Protein AF-A0A959CW16-F1 (afdb_monomer_lite)

Secondary structure (DSSP, 8-state):
-----EEEEEEEE--TTS--EEEEEEEE-SGGGGGGGEEEEE---GGG-EEEEEEEEEEE-TTS-EEEPPGGG-EEEESSSS-EEEEEE-TT--TT-EEEEEEEEEEHHHHHTTS--

Radius of gyration: 16.31 Å; chains: 1; bounding box: 36×32×53 Å

Sequence (117 aa):
MYGREYFFFDLYNDEPGHIPEHYRRIKIFKKAGFEWADVSIPYCTYENTEEVDGLRARITLPNGLHYELDKENFLRARVDERWPAAEFAFPKVEEGAVLEYSYRLVSDYMIELNLWY

Structure (mmCIF, N/CA/C/O backbone):
data_AF-A0A959CW16-F1
#
_entry.id   AF-A0A959CW16-F1
#
loop_
_atom_site.group_PDB
_atom_site.id
_atom_site.type_symbol
_atom_site.label_atom_id
_atom_site.label_alt_id
_atom_site.label_comp_id
_atom_site.label_asym_id
_atom_site.label_entity_id
_atom_site.label_seq_id
_atom_site.pdbx_PDB_ins_code
_atom_site.Cartn_x
_atom_site.Cartn_y
_atom_site.Cartn_z
_atom_site.occupancy
_atom_site.B_iso_or_equiv
_atom_site.auth_seq_id
_atom_site.auth_comp_id
_atom_site.auth_asym_id
_atom_site.auth_atom_id
_atom_site.pdbx_PDB_model_num
ATOM 1 N N . 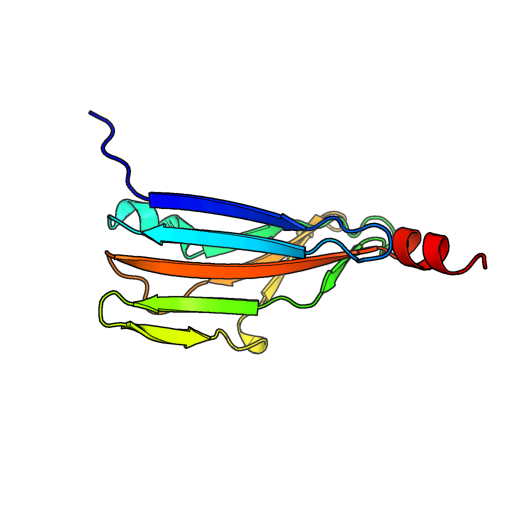MET A 1 1 ? 5.262 0.233 28.790 1.00 37.22 1 MET A N 1
ATOM 2 C CA . MET A 1 1 ? 4.682 -0.982 28.174 1.00 37.22 1 MET A CA 1
ATOM 3 C C . MET A 1 1 ? 4.295 -0.637 26.741 1.00 37.22 1 MET A C 1
ATOM 5 O O . MET A 1 1 ? 3.281 0.018 26.552 1.00 37.22 1 MET A O 1
ATOM 9 N N . TYR A 1 2 ? 5.117 -0.992 25.749 1.00 43.47 2 TYR A N 1
ATOM 10 C CA . TYR A 1 2 ? 4.806 -0.777 24.328 1.00 43.47 2 TYR A CA 1
ATOM 11 C C . TYR A 1 2 ? 3.818 -1.859 23.871 1.00 43.47 2 TYR A C 1
ATOM 13 O O . TYR A 1 2 ? 4.205 -2.976 23.536 1.00 43.47 2 TYR A O 1
ATOM 21 N N . GLY A 1 3 ? 2.520 -1.578 23.982 1.00 50.81 3 GLY A N 1
ATOM 22 C CA . GLY A 1 3 ? 1.480 -2.495 23.519 1.00 50.81 3 GLY A CA 1
ATOM 23 C C . GLY A 1 3 ? 1.380 -2.437 22.000 1.00 50.81 3 GLY A C 1
ATOM 24 O O . GLY A 1 3 ? 1.020 -1.382 21.499 1.00 50.81 3 GLY A O 1
ATOM 25 N N . ARG A 1 4 ? 1.664 -3.552 21.312 1.00 62.09 4 ARG A N 1
ATOM 26 C CA . ARG A 1 4 ? 1.690 -3.680 19.841 1.00 62.09 4 ARG A CA 1
ATOM 27 C C . ARG A 1 4 ? 0.482 -3.000 19.179 1.00 62.09 4 ARG A C 1
ATOM 29 O O . ARG A 1 4 ? -0.660 -3.275 19.544 1.00 62.09 4 ARG A O 1
ATOM 36 N N . GLU A 1 5 ? 0.755 -2.108 18.234 1.00 74.19 5 GLU A N 1
ATOM 37 C CA . GLU A 1 5 ? -0.238 -1.239 17.579 1.00 74.19 5 GLU A CA 1
ATOM 38 C C . GLU A 1 5 ? -0.709 -1.809 16.233 1.00 74.19 5 GLU A C 1
ATOM 40 O O . GLU A 1 5 ? -1.841 -1.565 15.811 1.00 74.19 5 GLU A O 1
ATOM 45 N N . TYR A 1 6 ? 0.133 -2.634 15.606 1.00 67.56 6 TYR A N 1
ATOM 46 C CA . TYR A 1 6 ? -0.094 -3.305 14.328 1.00 67.56 6 TYR A CA 1
ATOM 47 C C . TYR A 1 6 ? 0.756 -4.592 14.234 1.00 67.56 6 TYR A C 1
ATOM 49 O O . TYR A 1 6 ? 1.618 -4.846 15.082 1.00 67.56 6 TYR A O 1
ATOM 57 N N . PHE A 1 7 ? 0.500 -5.431 13.228 1.00 76.25 7 PHE A N 1
ATOM 58 C CA . PHE A 1 7 ? 1.300 -6.624 12.909 1.00 76.25 7 PHE A CA 1
ATOM 59 C C . PHE A 1 7 ? 1.495 -6.745 11.399 1.00 76.25 7 PHE A C 1
ATOM 61 O O . PHE A 1 7 ? 0.520 -6.603 10.660 1.00 76.25 7 PHE A O 1
ATOM 68 N N . PHE A 1 8 ? 2.724 -7.051 10.978 1.00 74.44 8 PHE A N 1
ATOM 69 C CA . PHE A 1 8 ? 3.109 -7.251 9.583 1.00 74.44 8 PHE A CA 1
ATOM 70 C C . PHE A 1 8 ? 3.316 -8.715 9.248 1.00 74.44 8 PHE A C 1
ATOM 72 O O . PHE A 1 8 ? 3.853 -9.485 10.046 1.00 74.44 8 PHE A O 1
ATOM 79 N N . PHE A 1 9 ? 2.950 -9.060 8.025 1.00 71.44 9 PHE A N 1
ATOM 80 C CA . PHE A 1 9 ? 3.343 -10.294 7.384 1.00 71.44 9 PHE A CA 1
ATOM 81 C C . PHE A 1 9 ? 3.736 -9.990 5.942 1.00 71.44 9 PHE A C 1
ATOM 83 O O . PHE A 1 9 ? 2.900 -9.535 5.159 1.00 71.44 9 PHE A O 1
ATOM 90 N N . ASP A 1 10 ? 5.003 -10.225 5.623 1.00 74.69 10 ASP A N 1
ATOM 91 C CA . ASP A 1 10 ? 5.560 -10.069 4.286 1.00 74.69 10 ASP A CA 1
ATOM 92 C C . ASP A 1 10 ? 5.822 -11.462 3.703 1.00 74.69 10 ASP A C 1
ATOM 94 O O . ASP A 1 10 ? 6.468 -12.302 4.334 1.00 74.69 10 ASP A O 1
ATOM 98 N N . LEU A 1 11 ? 5.303 -11.708 2.502 1.00 71.44 11 LEU A N 1
ATOM 99 C CA . LEU A 1 11 ? 5.645 -12.869 1.690 1.00 71.44 11 LEU A CA 1
ATOM 100 C C . LEU A 1 11 ? 6.438 -12.394 0.477 1.00 71.44 11 LEU A C 1
ATOM 102 O O . LEU A 1 11 ? 6.043 -11.449 -0.208 1.00 71.44 11 LEU A O 1
ATOM 106 N N . TYR A 1 12 ? 7.546 -13.082 0.230 1.00 67.75 12 TYR A N 1
ATOM 107 C CA . TYR A 1 12 ? 8.385 -12.915 -0.946 1.00 67.75 12 TYR A CA 1
ATOM 108 C C . TYR A 1 12 ? 8.397 -14.246 -1.689 1.00 67.75 12 TYR A C 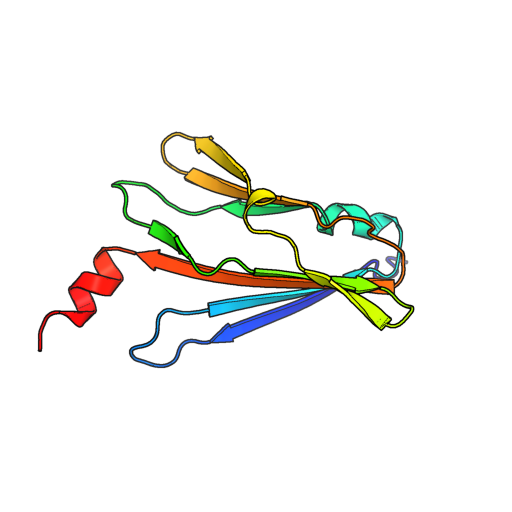1
ATOM 110 O O . TYR A 1 12 ? 8.768 -15.266 -1.104 1.00 67.75 12 TYR A O 1
ATOM 118 N N . ASN A 1 13 ? 7.929 -14.242 -2.937 1.00 64.69 13 ASN A N 1
ATOM 119 C CA . ASN A 1 13 ? 7.948 -15.428 -3.784 1.00 64.69 13 ASN A CA 1
ATOM 120 C C . ASN A 1 13 ? 9.010 -15.266 -4.877 1.00 64.69 13 ASN A C 1
ATOM 122 O O . ASN A 1 13 ? 8.901 -14.348 -5.683 1.00 64.69 13 ASN A O 1
ATOM 126 N N . ASP A 1 14 ? 10.007 -16.150 -4.883 1.00 67.19 14 ASP A N 1
ATOM 127 C CA . ASP A 1 14 ? 11.202 -16.105 -5.739 1.00 67.19 14 ASP A CA 1
ATOM 128 C C . ASP A 1 14 ? 11.391 -17.463 -6.421 1.00 67.19 14 ASP A C 1
ATOM 130 O O . ASP A 1 14 ? 12.335 -18.210 -6.161 1.00 67.19 14 ASP A O 1
ATOM 134 N N . GLU A 1 15 ? 10.408 -17.854 -7.230 1.00 67.94 15 GLU A N 1
ATOM 135 C CA . GLU A 1 15 ? 10.537 -19.063 -8.037 1.00 67.94 15 GLU A CA 1
ATOM 136 C C . GLU A 1 15 ? 11.474 -18.791 -9.229 1.00 67.94 15 GLU A C 1
ATOM 138 O O . GLU A 1 15 ? 11.297 -17.787 -9.927 1.00 67.94 15 GLU A O 1
ATOM 143 N N . PRO A 1 16 ? 12.463 -19.667 -9.504 1.00 61.75 16 PRO A N 1
ATOM 144 C CA . PRO A 1 16 ? 13.381 -19.479 -10.624 1.00 61.75 16 PRO A CA 1
ATOM 145 C C . PRO A 1 16 ? 12.610 -19.332 -11.945 1.00 61.75 16 PRO A C 1
ATOM 147 O O . PRO A 1 16 ? 11.848 -20.221 -12.320 1.00 61.75 16 PRO A O 1
ATOM 150 N N . GLY A 1 17 ? 12.817 -18.217 -12.654 1.00 65.50 17 GLY A N 1
ATOM 151 C CA . GLY A 1 17 ? 12.119 -17.900 -13.910 1.00 65.50 17 GLY A CA 1
ATOM 152 C C . GLY A 1 17 ? 10.820 -17.095 -13.754 1.00 65.50 17 GLY A C 1
ATOM 153 O O . GLY A 1 17 ? 10.182 -16.789 -14.759 1.00 65.50 17 GLY A O 1
ATOM 154 N N . HIS A 1 18 ? 10.432 -16.718 -12.531 1.00 67.12 18 HIS A N 1
ATOM 155 C CA . HIS A 1 18 ? 9.304 -15.824 -12.264 1.00 67.12 18 HIS A CA 1
ATOM 156 C C . HIS A 1 18 ? 9.774 -14.458 -11.751 1.00 67.12 18 HIS A C 1
ATOM 158 O O . HIS A 1 18 ? 10.766 -14.348 -11.037 1.00 67.12 18 HIS A O 1
ATOM 164 N N . ILE A 1 19 ? 9.036 -13.403 -12.111 1.00 71.00 19 ILE A N 1
ATOM 165 C CA . ILE A 1 19 ? 9.245 -12.066 -11.543 1.00 71.00 19 ILE A CA 1
ATOM 166 C C . ILE A 1 19 ? 8.780 -12.111 -10.082 1.00 71.00 19 ILE A C 1
ATOM 168 O O . ILE A 1 19 ? 7.625 -12.495 -9.851 1.00 71.00 19 ILE A O 1
ATOM 172 N N . PRO A 1 20 ? 9.624 -11.718 -9.112 1.00 76.44 20 PRO A N 1
ATOM 173 C CA . PRO A 1 20 ? 9.272 -11.818 -7.710 1.00 76.44 20 PRO A CA 1
ATOM 174 C C . PRO A 1 20 ? 8.064 -10.945 -7.369 1.00 76.44 20 PRO A C 1
ATOM 176 O O . PRO A 1 20 ? 7.950 -9.790 -7.790 1.00 76.44 20 PRO A O 1
ATOM 179 N N . GLU A 1 21 ? 7.145 -11.517 -6.594 1.00 82.81 21 GLU A N 1
ATOM 180 C CA . GLU A 1 21 ? 5.951 -10.826 -6.114 1.00 82.81 21 GLU A CA 1
ATOM 181 C C . GLU A 1 21 ? 6.104 -10.510 -4.628 1.00 82.81 21 GLU A C 1
ATOM 183 O O . GLU A 1 21 ? 6.320 -11.396 -3.795 1.00 82.81 21 GLU A O 1
ATOM 188 N N . HIS A 1 22 ? 5.982 -9.226 -4.302 1.00 86.25 22 HIS A N 1
ATOM 189 C CA . HIS A 1 22 ? 5.942 -8.737 -2.936 1.00 86.25 22 HIS A CA 1
ATOM 190 C C . HIS A 1 22 ? 4.492 -8.715 -2.479 1.00 86.25 22 HIS A C 1
ATOM 192 O O . HIS A 1 22 ? 3.672 -8.034 -3.090 1.00 86.25 22 HIS A O 1
ATOM 198 N N . TYR A 1 23 ? 4.179 -9.416 -1.393 1.00 88.88 23 TYR A N 1
ATOM 199 C CA . TYR A 1 23 ? 2.868 -9.369 -0.752 1.00 88.88 23 TYR A CA 1
ATOM 200 C C . TYR A 1 23 ? 3.017 -8.913 0.694 1.00 88.88 23 TYR A C 1
ATOM 202 O O . TYR A 1 23 ? 3.740 -9.537 1.472 1.00 88.88 23 TYR A O 1
ATOM 210 N N . ARG A 1 24 ? 2.296 -7.857 1.076 1.00 90.44 24 ARG A N 1
ATOM 211 C CA . ARG A 1 24 ? 2.258 -7.354 2.449 1.00 90.44 24 ARG A CA 1
ATOM 212 C C . ARG A 1 24 ? 0.846 -7.401 3.006 1.00 90.44 24 ARG A C 1
ATOM 214 O O . ARG A 1 24 ? -0.113 -6.973 2.367 1.00 90.44 24 ARG A O 1
ATOM 221 N N . ARG A 1 25 ? 0.744 -7.854 4.255 1.00 92.44 25 ARG A N 1
ATOM 222 C CA . ARG A 1 25 ? -0.478 -7.832 5.058 1.00 92.44 25 ARG A CA 1
ATOM 223 C C . ARG A 1 25 ? -0.235 -7.163 6.404 1.00 92.44 25 ARG A C 1
ATOM 225 O O . ARG A 1 25 ? 0.679 -7.542 7.132 1.00 92.44 25 ARG A O 1
ATOM 232 N N . ILE A 1 26 ? -1.093 -6.211 6.755 1.00 91.88 26 ILE A N 1
ATOM 233 C CA . ILE A 1 26 ? -0.997 -5.393 7.965 1.00 91.88 26 ILE A CA 1
ATOM 234 C C . ILE A 1 26 ? -2.313 -5.482 8.729 1.00 91.88 26 ILE A C 1
ATOM 236 O O . ILE A 1 26 ? -3.366 -5.143 8.196 1.00 91.88 26 ILE A O 1
ATOM 240 N N . LYS A 1 27 ? -2.285 -5.919 9.989 1.00 92.25 27 LYS A N 1
ATOM 241 C CA . LYS A 1 27 ? -3.452 -5.822 10.880 1.00 92.25 27 LYS A CA 1
ATOM 242 C C . LYS A 1 27 ? -3.319 -4.577 11.744 1.00 92.25 27 LYS A C 1
ATOM 244 O O . LYS A 1 27 ? -2.350 -4.470 12.489 1.00 92.25 27 LYS A O 1
ATOM 249 N N . ILE A 1 28 ? -4.306 -3.689 11.692 1.00 91.94 28 ILE A N 1
ATOM 250 C CA . ILE A 1 28 ? -4.378 -2.505 12.551 1.00 91.94 28 ILE A CA 1
ATOM 251 C C . ILE A 1 28 ? -5.088 -2.882 13.850 1.00 91.94 28 ILE A C 1
ATOM 253 O O . ILE A 1 28 ? -6.223 -3.352 13.811 1.00 91.94 28 ILE A O 1
ATOM 257 N N . PHE A 1 29 ? -4.452 -2.685 15.007 1.00 89.50 29 PHE A N 1
ATOM 258 C CA . PHE A 1 29 ? -5.080 -2.959 16.311 1.00 89.50 29 PHE A CA 1
ATOM 259 C C . PHE A 1 29 ? -5.522 -1.697 17.040 1.00 89.50 29 PHE A C 1
ATOM 261 O O . PHE A 1 29 ? -6.423 -1.770 17.871 1.00 89.50 29 PHE A O 1
ATOM 268 N N . LYS A 1 30 ? -4.871 -0.565 16.762 1.00 91.56 30 LYS A N 1
ATOM 269 C CA . LYS A 1 30 ? -5.121 0.716 17.424 1.00 91.56 30 LYS A CA 1
ATOM 270 C C . LYS A 1 30 ? -5.042 1.865 16.432 1.00 91.56 30 LYS A C 1
ATOM 272 O O . LYS A 1 30 ? -4.334 1.758 15.433 1.00 91.56 30 LYS A O 1
ATOM 277 N N . LYS A 1 31 ? -5.665 2.996 16.773 1.00 89.25 31 LYS A N 1
ATOM 278 C CA . LYS A 1 31 ? -5.602 4.243 15.981 1.00 89.25 31 LYS A CA 1
ATOM 279 C C . LYS A 1 31 ? -4.188 4.720 15.643 1.00 89.25 31 LYS A C 1
ATOM 281 O O . LYS A 1 31 ? -3.992 5.282 14.577 1.00 89.25 31 LYS A O 1
ATOM 286 N N . ALA A 1 32 ? -3.207 4.473 16.514 1.00 87.62 32 ALA A N 1
ATOM 287 C CA . ALA A 1 32 ? -1.808 4.801 16.234 1.00 87.62 32 ALA A CA 1
ATOM 288 C C . ALA A 1 32 ? -1.280 4.098 14.970 1.00 87.62 32 ALA A C 1
ATOM 290 O O . ALA A 1 32 ? -0.478 4.663 14.249 1.00 87.62 32 ALA A O 1
ATOM 291 N N . GLY A 1 33 ? -1.797 2.910 14.635 1.00 85.62 33 GLY A N 1
ATOM 292 C CA . GLY A 1 33 ? -1.419 2.195 13.418 1.00 85.62 33 GLY A CA 1
ATOM 293 C C . GLY A 1 33 ? -2.038 2.743 12.130 1.00 85.62 33 GLY A C 1
ATOM 294 O O . GLY A 1 33 ? -1.783 2.180 11.072 1.00 85.62 33 GLY A O 1
ATOM 295 N N . PHE A 1 34 ? -2.861 3.797 12.182 1.00 90.31 34 PHE A N 1
ATOM 296 C CA . PHE A 1 34 ? -3.505 4.339 10.980 1.00 90.31 34 PHE A CA 1
ATOM 297 C C . PHE A 1 34 ? -2.495 4.964 10.015 1.00 90.31 34 PHE A C 1
ATOM 299 O O . PHE A 1 34 ? -2.782 5.011 8.829 1.00 90.31 34 PHE A O 1
ATOM 306 N N . GLU A 1 35 ? -1.304 5.349 10.484 1.00 89.44 35 GLU A N 1
ATOM 307 C CA . GLU A 1 35 ? -0.203 5.806 9.621 1.00 89.44 35 GLU A CA 1
ATOM 308 C C . GLU A 1 35 ? 0.208 4.766 8.565 1.00 89.44 35 GLU A C 1
ATOM 310 O O . GLU A 1 35 ? 0.668 5.120 7.489 1.00 89.44 35 GLU A O 1
ATOM 315 N N . TRP A 1 36 ? -0.021 3.475 8.828 1.00 87.81 36 TRP A N 1
ATOM 316 C CA . TRP A 1 36 ? 0.278 2.393 7.885 1.00 87.81 36 TRP A CA 1
ATOM 317 C C . TRP A 1 36 ? -0.767 2.227 6.780 1.00 87.81 36 TRP A C 1
ATOM 319 O O . TRP A 1 36 ? -0.622 1.353 5.924 1.00 87.81 36 TRP A O 1
ATOM 329 N N . ALA A 1 37 ? -1.836 3.024 6.821 1.00 89.69 37 ALA A N 1
ATOM 330 C CA . ALA A 1 37 ? -2.801 3.128 5.738 1.00 89.69 37 ALA A CA 1
ATOM 331 C C . ALA A 1 37 ? -2.243 3.889 4.534 1.00 89.69 37 ALA A C 1
ATOM 333 O O . ALA A 1 37 ? -2.706 3.656 3.420 1.00 89.69 37 ALA A O 1
ATOM 334 N N . ASP A 1 38 ? -1.275 4.773 4.760 1.00 90.62 38 ASP A N 1
ATOM 335 C CA . ASP A 1 38 ? -0.575 5.515 3.724 1.00 90.62 38 ASP A CA 1
ATOM 336 C C . ASP A 1 38 ? 0.670 4.718 3.321 1.00 90.62 38 ASP A C 1
ATOM 338 O O . ASP A 1 38 ? 1.623 4.558 4.086 1.00 90.62 38 ASP A O 1
ATOM 342 N N . VAL A 1 39 ? 0.644 4.150 2.118 1.00 88.88 39 VAL A N 1
ATOM 343 C CA . VAL A 1 39 ? 1.718 3.306 1.597 1.00 88.88 39 VAL A CA 1
ATOM 344 C C . VAL A 1 39 ? 2.505 4.085 0.557 1.00 88.88 39 VAL A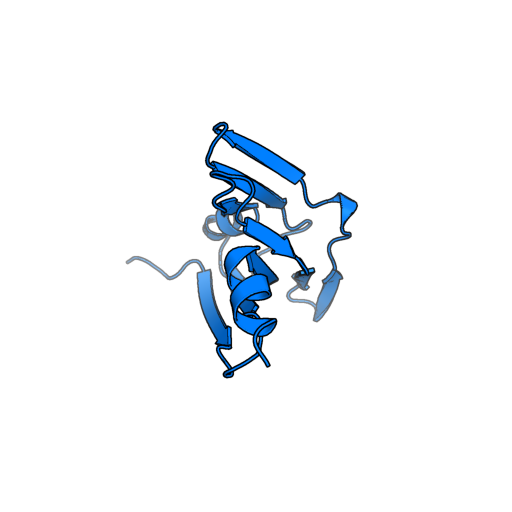 C 1
ATOM 346 O O . VAL A 1 39 ? 1.937 4.589 -0.407 1.00 88.88 39 VAL A O 1
ATOM 349 N N . SER A 1 40 ? 3.827 4.118 0.728 1.00 86.25 40 SER A N 1
ATOM 350 C CA . SER A 1 40 ? 4.781 4.612 -0.265 1.00 86.25 40 SER A CA 1
ATOM 351 C C . SER A 1 40 ? 5.769 3.494 -0.596 1.00 86.25 40 SER A C 1
ATOM 353 O O . SER A 1 40 ? 6.449 2.963 0.287 1.00 86.25 40 SER A O 1
ATOM 355 N N . ILE A 1 41 ? 5.791 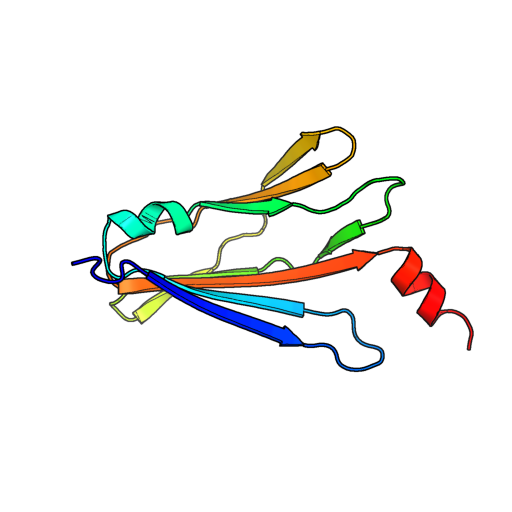3.081 -1.862 1.00 83.06 41 ILE A N 1
ATOM 356 C CA . ILE A 1 41 ? 6.673 2.039 -2.395 1.00 83.06 41 ILE A CA 1
ATOM 357 C C . ILE A 1 41 ? 7.727 2.736 -3.259 1.00 83.06 41 ILE A C 1
ATOM 359 O O . ILE A 1 41 ? 7.438 3.036 -4.421 1.00 83.06 41 ILE A O 1
ATOM 363 N N . PRO A 1 42 ? 8.926 3.026 -2.729 1.00 76.31 42 PRO A N 1
ATOM 364 C CA . PRO A 1 42 ? 10.012 3.559 -3.542 1.00 76.31 42 PRO A CA 1
ATOM 365 C C . PRO A 1 42 ? 10.522 2.489 -4.518 1.00 76.31 42 PRO A C 1
ATOM 367 O O . PRO A 1 42 ? 10.657 1.323 -4.146 1.00 76.31 42 PRO A O 1
ATOM 370 N N . TYR A 1 43 ? 10.832 2.890 -5.751 1.00 71.31 43 TYR A N 1
ATOM 371 C CA . TYR A 1 43 ? 11.460 2.044 -6.775 1.00 71.31 43 TYR A CA 1
ATOM 372 C C . TYR A 1 43 ? 12.537 2.836 -7.534 1.00 71.31 43 TYR A C 1
ATOM 374 O O . TYR A 1 43 ? 12.504 4.070 -7.552 1.00 71.31 43 TYR A O 1
ATOM 382 N N . CYS A 1 44 ? 13.536 2.160 -8.113 1.00 63.44 44 CYS A N 1
ATOM 383 C CA . CYS A 1 44 ? 14.654 2.829 -8.779 1.00 63.44 44 CYS A CA 1
ATOM 384 C C . CYS A 1 44 ? 14.381 2.986 -10.279 1.00 63.44 44 CYS A C 1
ATOM 386 O O . CYS A 1 44 ? 14.471 2.028 -11.037 1.00 63.44 44 CYS A O 1
ATOM 388 N N . THR A 1 45 ? 14.142 4.208 -10.757 1.00 63.00 45 THR A N 1
ATOM 389 C CA . THR A 1 45 ? 14.067 4.466 -12.211 1.00 63.00 45 THR A CA 1
ATOM 390 C C . THR A 1 45 ? 15.371 4.982 -12.793 1.00 63.00 45 THR A C 1
ATOM 392 O O . THR A 1 45 ? 15.362 5.546 -13.889 1.00 63.00 45 THR A O 1
ATOM 395 N N . TYR A 1 46 ? 16.503 4.839 -12.096 1.00 54.25 46 TYR A N 1
ATOM 396 C CA . TYR A 1 46 ? 17.790 5.183 -12.697 1.00 54.25 46 TYR A CA 1
ATOM 397 C C . TYR A 1 46 ? 17.954 4.396 -14.006 1.00 54.25 46 TYR A C 1
ATOM 399 O O . TYR A 1 46 ? 17.876 3.172 -13.997 1.00 54.25 46 TYR A O 1
ATOM 407 N N . GLU A 1 47 ? 18.108 5.110 -15.124 1.00 56.81 47 GLU A N 1
ATOM 408 C CA . GLU A 1 47 ? 18.158 4.564 -16.494 1.00 56.81 47 GLU A CA 1
ATOM 409 C C . GLU A 1 47 ? 16.861 3.896 -17.011 1.00 56.81 47 GLU A C 1
ATOM 411 O O . GLU A 1 47 ? 16.917 3.117 -17.951 1.00 56.81 47 GLU A O 1
ATOM 416 N N . ASN A 1 48 ? 15.683 4.240 -16.464 1.00 57.75 48 ASN A N 1
ATOM 417 C CA . ASN A 1 48 ? 14.386 3.585 -16.754 1.00 57.75 48 ASN A CA 1
ATOM 418 C C . ASN A 1 48 ? 14.348 2.094 -16.390 1.00 57.75 48 ASN A C 1
ATOM 420 O O . ASN A 1 48 ? 13.566 1.328 -16.939 1.00 57.75 48 ASN A O 1
ATOM 424 N N . THR A 1 49 ? 15.187 1.697 -15.439 1.00 65.12 49 THR A N 1
ATOM 425 C CA . THR A 1 49 ? 15.485 0.290 -15.212 1.00 65.12 49 THR A CA 1
ATOM 426 C C . THR A 1 49 ? 14.400 -0.474 -14.466 1.00 65.12 49 THR A C 1
ATOM 428 O O . THR A 1 49 ? 14.360 -1.681 -14.649 1.00 65.12 49 THR A O 1
ATOM 431 N N . GLU A 1 50 ? 13.550 0.151 -13.639 1.00 69.56 50 GLU A N 1
ATOM 432 C CA . GLU A 1 50 ? 12.515 -0.554 -12.863 1.00 69.56 50 GLU A CA 1
ATOM 433 C C . GLU A 1 50 ? 11.133 0.120 -12.934 1.00 69.56 50 GLU A C 1
ATOM 435 O O . GLU A 1 50 ? 11.013 1.343 -12.845 1.00 69.56 50 GLU A O 1
ATOM 440 N N . GLU A 1 51 ? 10.070 -0.683 -13.013 1.00 76.25 51 GLU A N 1
ATOM 441 C CA . GLU A 1 51 ? 8.674 -0.260 -12.881 1.00 76.25 51 GLU A CA 1
ATOM 442 C C . GLU A 1 51 ? 7.924 -1.127 -11.851 1.00 76.25 51 GLU A C 1
ATOM 444 O O . GLU A 1 51 ? 8.158 -2.329 -11.716 1.00 76.25 51 GLU A O 1
ATOM 449 N N . VAL A 1 52 ? 6.979 -0.508 -11.132 1.00 80.56 52 VAL A N 1
ATOM 450 C CA . VAL A 1 52 ? 5.993 -1.216 -10.306 1.00 80.56 52 VAL A CA 1
ATOM 451 C C . VAL A 1 52 ? 4.856 -1.728 -11.193 1.00 80.56 52 VAL A C 1
ATOM 453 O O . VAL A 1 52 ? 4.024 -0.941 -11.655 1.00 80.56 52 VAL A O 1
ATOM 456 N N . ASP A 1 53 ? 4.791 -3.047 -11.371 1.00 82.94 53 ASP A N 1
ATOM 457 C CA . ASP A 1 53 ? 3.720 -3.736 -12.094 1.00 82.94 53 ASP A CA 1
ATOM 458 C C . ASP A 1 53 ? 2.780 -4.493 -11.145 1.00 82.94 53 ASP A C 1
ATOM 460 O O . ASP A 1 53 ? 3.122 -4.849 -10.012 1.00 82.94 53 ASP A O 1
ATOM 464 N N . GLY A 1 54 ? 1.557 -4.745 -11.617 1.00 85.56 54 GLY A N 1
ATOM 465 C CA . GLY A 1 54 ? 0.622 -5.640 -10.945 1.00 85.56 54 GLY A CA 1
ATOM 466 C C . GLY A 1 54 ? 0.163 -5.166 -9.565 1.00 85.56 54 GLY A C 1
ATOM 467 O O . GLY A 1 54 ? -0.359 -5.986 -8.810 1.00 85.56 54 GLY A O 1
ATOM 468 N N . LEU A 1 55 ? 0.329 -3.875 -9.242 1.00 89.12 55 LEU A N 1
ATOM 469 C CA . LEU A 1 55 ? -0.066 -3.308 -7.955 1.00 89.12 55 LEU A CA 1
ATOM 470 C C . LEU A 1 55 ? -1.559 -3.548 -7.699 1.00 89.12 55 LEU A C 1
ATOM 472 O O . LEU A 1 55 ? -2.426 -3.126 -8.471 1.00 89.12 55 LEU A O 1
ATOM 476 N N . ARG A 1 56 ? -1.846 -4.250 -6.606 1.00 91.56 56 ARG A N 1
ATOM 477 C CA . ARG A 1 56 ? -3.191 -4.520 -6.096 1.00 91.56 56 ARG A CA 1
ATOM 478 C C . ARG A 1 56 ? -3.205 -4.201 -4.621 1.00 91.56 56 ARG A C 1
ATOM 480 O O . ARG A 1 56 ? -2.260 -4.533 -3.915 1.00 91.56 56 ARG A O 1
ATOM 487 N N . ALA A 1 57 ? -4.288 -3.604 -4.156 1.00 93.38 57 ALA A N 1
ATOM 488 C CA . ALA A 1 57 ? -4.481 -3.320 -2.749 1.00 93.38 57 ALA A CA 1
ATOM 489 C C . ALA A 1 57 ? -5.938 -3.575 -2.364 1.00 93.38 57 ALA A C 1
ATOM 491 O O . ALA A 1 57 ? -6.857 -3.368 -3.157 1.00 93.38 57 ALA A O 1
ATOM 492 N N . ARG A 1 58 ? -6.145 -4.045 -1.139 1.00 94.56 58 ARG A N 1
ATOM 493 C CA . ARG A 1 58 ? -7.445 -4.355 -0.558 1.00 94.56 58 ARG A CA 1
ATOM 494 C C . ARG A 1 58 ? -7.434 -4.070 0.936 1.00 94.56 58 ARG A C 1
ATOM 496 O O . ARG A 1 58 ? -6.483 -4.396 1.638 1.00 94.56 58 ARG A O 1
ATOM 503 N N . ILE A 1 59 ? -8.537 -3.531 1.434 1.00 94.88 59 ILE A N 1
ATOM 504 C CA . ILE A 1 59 ? -8.818 -3.439 2.863 1.00 94.88 59 ILE A CA 1
ATOM 505 C C . ILE A 1 59 ? -9.943 -4.404 3.232 1.00 94.88 59 ILE A C 1
ATOM 507 O O . ILE A 1 59 ? -10.963 -4.470 2.550 1.00 94.88 59 ILE A O 1
ATOM 511 N N . THR A 1 60 ? -9.771 -5.141 4.326 1.00 95.88 60 THR A N 1
ATOM 512 C CA . THR A 1 60 ? -10.815 -5.963 4.947 1.00 95.88 60 THR A CA 1
ATOM 513 C C . THR A 1 60 ? -11.151 -5.390 6.323 1.00 95.88 60 THR A C 1
ATOM 515 O O . THR A 1 60 ? -10.291 -5.316 7.201 1.00 95.88 60 THR A O 1
ATOM 518 N N . LEU A 1 61 ? -12.403 -4.990 6.523 1.00 95.19 61 LEU A N 1
ATOM 519 C CA . LEU A 1 61 ? -12.908 -4.425 7.772 1.00 95.19 61 LEU A CA 1
ATOM 520 C C . LEU A 1 61 ? -13.194 -5.522 8.821 1.00 95.19 61 LEU A C 1
ATOM 522 O O . LEU A 1 61 ? -13.369 -6.692 8.464 1.00 95.19 61 LEU A O 1
ATOM 526 N N . PRO A 1 62 ? -13.299 -5.182 10.121 1.00 92.94 62 PRO A N 1
ATOM 527 C CA . PRO A 1 62 ? -13.624 -6.131 11.190 1.00 92.94 62 PRO A CA 1
ATOM 528 C C . PRO A 1 62 ? -14.968 -6.841 10.995 1.00 92.94 62 PRO A C 1
ATOM 530 O O . PRO A 1 62 ? -15.138 -7.967 11.453 1.00 92.94 62 PRO A O 1
ATOM 533 N N . ASN A 1 63 ? -15.916 -6.199 10.306 1.00 93.81 63 ASN A N 1
ATOM 534 C CA . ASN A 1 63 ? -17.216 -6.784 9.970 1.00 93.81 63 ASN A CA 1
ATOM 535 C C . ASN A 1 63 ? -17.158 -7.800 8.808 1.00 93.81 63 ASN A C 1
ATOM 537 O O . ASN A 1 63 ? -18.188 -8.364 8.448 1.00 93.81 63 ASN A O 1
ATOM 541 N N . GLY A 1 64 ? -15.980 -8.028 8.215 1.00 92.00 64 GLY A N 1
ATOM 542 C CA . GLY A 1 64 ? -15.763 -8.962 7.108 1.00 92.00 64 GLY A CA 1
ATOM 543 C C . GLY A 1 64 ? -15.992 -8.375 5.712 1.00 92.00 64 GLY A C 1
ATOM 544 O O . GLY A 1 64 ? -15.690 -9.043 4.720 1.00 92.00 64 GLY A O 1
ATOM 545 N N . LEU A 1 65 ? -16.479 -7.133 5.603 1.00 93.88 65 LEU A N 1
ATOM 546 C CA . LEU A 1 65 ? -16.552 -6.437 4.320 1.00 93.88 65 LEU A CA 1
ATOM 547 C C . LEU A 1 65 ? -15.149 -6.141 3.806 1.00 93.88 65 LEU A C 1
ATOM 549 O O . LEU A 1 65 ? -14.248 -5.809 4.576 1.00 93.88 65 LEU A O 1
ATOM 553 N N . HIS A 1 66 ? -14.981 -6.223 2.494 1.00 93.06 66 HIS A N 1
ATOM 554 C CA . HIS A 1 66 ? -13.727 -5.898 1.844 1.00 93.06 66 HIS A CA 1
ATOM 555 C C . HIS A 1 66 ? -13.926 -4.942 0.680 1.00 93.06 66 HIS A C 1
ATOM 557 O O . HIS A 1 66 ? -14.955 -4.977 0.008 1.00 93.06 66 HIS A O 1
ATOM 563 N N . TYR A 1 67 ? -12.920 -4.104 0.462 1.00 92.81 67 TYR A N 1
ATOM 564 C CA . TYR A 1 67 ? -12.879 -3.119 -0.605 1.00 92.81 67 TYR A CA 1
ATOM 565 C C . TYR A 1 67 ? -11.526 -3.224 -1.290 1.00 92.81 67 TYR A C 1
ATOM 567 O O . TYR A 1 67 ? -10.490 -3.147 -0.628 1.00 92.81 67 TYR A O 1
ATOM 575 N N . GLU A 1 68 ? -11.541 -3.426 -2.599 1.00 92.12 68 GLU A N 1
ATOM 576 C CA . GLU A 1 68 ? -10.345 -3.329 -3.427 1.00 92.12 68 GLU A CA 1
ATOM 577 C C . GLU A 1 68 ? -10.122 -1.865 -3.806 1.00 92.12 68 GLU A C 1
ATOM 579 O O . GLU A 1 68 ? -11.075 -1.091 -3.914 1.00 92.12 68 GLU A O 1
ATOM 584 N N . LEU A 1 69 ? -8.861 -1.471 -3.941 1.00 90.06 69 LEU A N 1
ATOM 585 C CA . LEU A 1 69 ? -8.505 -0.139 -4.406 1.00 90.06 69 LEU A CA 1
ATOM 586 C C . LEU A 1 69 ? -8.429 -0.167 -5.929 1.00 90.06 69 LEU A C 1
ATOM 588 O O . LEU A 1 69 ? -7.677 -0.959 -6.504 1.00 90.06 69 LEU A O 1
ATOM 592 N N . ASP A 1 70 ? -9.184 0.720 -6.575 1.00 84.00 70 ASP A N 1
ATOM 593 C CA . ASP A 1 70 ? -9.082 0.910 -8.018 1.00 84.00 70 ASP A CA 1
ATOM 594 C C . ASP A 1 70 ? -7.706 1.452 -8.391 1.00 84.00 70 ASP A C 1
ATOM 596 O O . ASP A 1 70 ? -7.122 2.253 -7.655 1.00 84.00 70 ASP A O 1
ATOM 600 N N . LYS A 1 71 ? -7.227 1.067 -9.578 1.00 75.06 71 LYS A N 1
ATOM 601 C CA . LYS A 1 71 ? -5.906 1.468 -10.082 1.00 75.06 71 LYS A CA 1
ATOM 602 C C . LYS A 1 71 ? -5.702 2.982 -10.141 1.00 75.06 71 LYS A C 1
ATOM 604 O O . LYS A 1 71 ? -4.576 3.450 -10.042 1.00 75.06 71 LYS A O 1
ATOM 609 N N . GLU A 1 72 ? -6.789 3.731 -10.285 1.00 75.12 72 GLU A N 1
ATOM 610 C CA . GLU A 1 72 ? -6.801 5.195 -10.321 1.00 75.12 72 GLU A CA 1
ATOM 611 C C . GLU A 1 72 ? -6.409 5.832 -8.978 1.00 75.12 72 GLU A C 1
ATOM 613 O O . GLU A 1 72 ? -5.984 6.983 -8.949 1.00 75.12 72 GLU A O 1
ATOM 618 N N . ASN A 1 73 ? -6.504 5.087 -7.871 1.00 76.62 73 ASN A N 1
ATOM 619 C CA . ASN A 1 73 ? -6.075 5.548 -6.548 1.00 76.62 73 ASN A CA 1
ATOM 620 C C . ASN A 1 73 ? -4.560 5.405 -6.328 1.00 76.62 73 ASN A C 1
ATOM 622 O O . ASN A 1 73 ? -4.055 5.857 -5.301 1.00 76.62 73 ASN A O 1
ATOM 626 N N . PHE A 1 74 ? -3.836 4.770 -7.256 1.00 80.75 74 PHE A N 1
ATOM 627 C CA . PHE A 1 74 ? -2.383 4.652 -7.191 1.00 80.75 74 PHE A CA 1
ATOM 628 C C . PHE A 1 74 ? -1.740 5.875 -7.848 1.00 80.75 74 PHE A C 1
ATOM 630 O O . PHE A 1 74 ? -1.758 6.039 -9.069 1.00 80.75 74 PHE A O 1
ATOM 637 N N . LEU A 1 75 ? -1.150 6.740 -7.030 1.00 75.56 75 LEU A N 1
ATOM 638 C CA . LEU A 1 75 ? -0.406 7.908 -7.478 1.00 75.56 75 LEU A CA 1
ATOM 639 C C . LEU A 1 75 ? 1.056 7.513 -7.700 1.00 75.56 75 LEU A C 1
A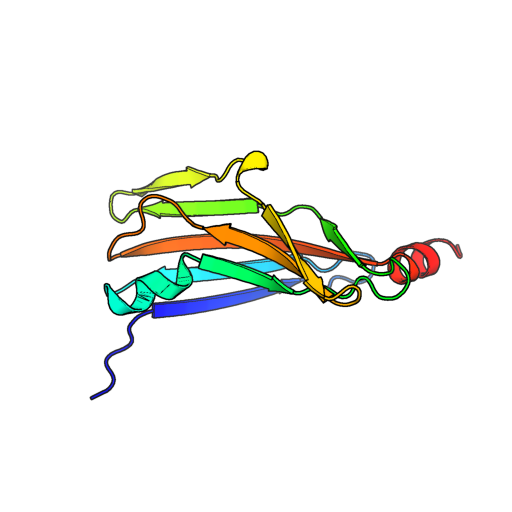TOM 641 O O . LEU A 1 75 ? 1.685 6.903 -6.844 1.00 75.56 75 LEU A O 1
ATOM 645 N N . ARG A 1 76 ? 1.636 7.875 -8.846 1.00 67.56 76 ARG A N 1
ATOM 646 C CA . ARG A 1 76 ? 3.092 7.800 -9.042 1.00 67.56 76 ARG A CA 1
ATOM 647 C C . ARG A 1 76 ? 3.684 9.156 -8.649 1.00 67.56 76 ARG A C 1
ATOM 649 O O . ARG A 1 76 ? 3.609 10.106 -9.426 1.00 67.56 76 ARG A O 1
ATOM 656 N N . ALA A 1 77 ? 4.240 9.256 -7.445 1.00 60.94 77 ALA A N 1
ATOM 657 C CA . ALA A 1 77 ? 4.948 10.443 -6.982 1.00 60.94 77 ALA A CA 1
ATOM 658 C C . ALA A 1 77 ? 6.415 10.379 -7.430 1.00 60.94 77 ALA A C 1
ATOM 660 O O . ALA A 1 77 ? 7.108 9.389 -7.210 1.00 60.94 77 ALA A O 1
ATOM 661 N N . ARG A 1 78 ? 6.923 11.437 -8.067 1.00 57.78 78 ARG A N 1
ATOM 662 C CA . ARG A 1 78 ? 8.367 11.582 -8.309 1.00 57.78 78 ARG A CA 1
ATOM 663 C C . ARG A 1 78 ? 8.982 12.260 -7.090 1.00 57.78 78 ARG A C 1
ATOM 665 O O . ARG A 1 78 ? 8.862 13.473 -6.957 1.00 57.78 78 ARG A O 1
ATOM 672 N N . VAL A 1 79 ? 9.583 11.473 -6.196 1.00 57.19 79 VAL A N 1
ATOM 673 C CA . VAL A 1 79 ? 10.284 11.995 -5.008 1.00 57.19 79 VAL A CA 1
ATOM 674 C C . VAL A 1 79 ? 11.637 12.601 -5.411 1.00 57.19 79 VAL A C 1
ATOM 676 O O . VAL A 1 79 ? 12.051 13.606 -4.843 1.00 57.19 79 VAL A O 1
ATOM 679 N N . ASP A 1 80 ? 12.277 12.045 -6.443 1.00 59.34 80 ASP A N 1
ATOM 680 C CA . ASP A 1 80 ? 13.501 12.539 -7.087 1.00 59.34 80 ASP A CA 1
ATOM 681 C C . ASP A 1 80 ? 13.533 12.067 -8.562 1.00 59.34 80 ASP A C 1
ATOM 683 O O . ASP A 1 80 ? 12.810 11.128 -8.911 1.00 59.34 80 ASP A O 1
ATOM 687 N N . GLU A 1 81 ? 14.354 12.660 -9.443 1.00 59.94 81 GLU A N 1
ATOM 688 C CA . GLU A 1 81 ? 14.510 12.178 -10.836 1.00 59.94 81 GLU A CA 1
ATOM 689 C C . GLU A 1 81 ? 14.977 10.711 -10.896 1.00 59.94 81 GLU A C 1
ATOM 691 O O . GLU A 1 81 ? 14.721 10.016 -11.881 1.00 59.94 81 GLU A O 1
ATOM 696 N N . ARG A 1 82 ? 15.631 10.225 -9.831 1.00 63.75 82 ARG A N 1
ATOM 697 C CA . ARG A 1 82 ? 16.181 8.867 -9.740 1.00 63.75 82 ARG A CA 1
ATOM 698 C C . ARG A 1 82 ? 15.314 7.868 -8.960 1.00 63.75 82 ARG A C 1
ATOM 700 O O . ARG A 1 82 ? 15.461 6.665 -9.168 1.00 63.75 82 ARG A O 1
ATOM 707 N N . TRP A 1 83 ? 14.437 8.353 -8.079 1.00 66.12 83 TRP A N 1
ATOM 708 C CA . TRP A 1 83 ? 13.679 7.532 -7.125 1.00 66.12 83 TRP A CA 1
ATOM 709 C C . TRP A 1 83 ? 12.212 7.966 -7.058 1.00 66.12 83 TRP A C 1
ATOM 711 O O . TRP A 1 83 ? 11.816 8.717 -6.164 1.00 66.12 83 TRP A O 1
ATOM 721 N N . PRO A 1 84 ? 11.374 7.547 -8.007 1.00 73.88 84 PRO A N 1
ATOM 722 C CA . PRO A 1 84 ? 9.937 7.667 -7.850 1.00 73.88 84 PRO A CA 1
ATOM 723 C C . PRO A 1 84 ? 9.406 6.686 -6.800 1.00 73.88 84 PRO A C 1
ATOM 725 O O . PRO A 1 84 ? 10.033 5.688 -6.444 1.00 73.88 84 PRO A O 1
ATOM 728 N N . ALA A 1 85 ? 8.206 6.983 -6.318 1.00 79.94 85 ALA A N 1
ATOM 729 C CA . ALA A 1 85 ? 7.449 6.143 -5.414 1.00 79.94 85 ALA A CA 1
ATOM 730 C C . ALA A 1 85 ? 6.032 5.931 -5.953 1.00 79.94 85 ALA A C 1
ATOM 732 O O . ALA A 1 85 ? 5.411 6.836 -6.516 1.00 79.94 85 ALA A O 1
ATOM 733 N N . ALA A 1 86 ? 5.525 4.709 -5.812 1.00 83.31 86 ALA A N 1
ATOM 734 C CA . ALA A 1 86 ? 4.108 4.430 -5.979 1.00 83.31 86 ALA A CA 1
ATOM 735 C C . ALA A 1 86 ? 3.437 4.641 -4.621 1.00 83.31 86 ALA A C 1
ATOM 737 O O . ALA A 1 86 ? 3.778 3.970 -3.647 1.00 83.31 86 ALA A O 1
ATOM 738 N N . GLU A 1 87 ? 2.512 5.588 -4.562 1.00 88.38 87 GLU A N 1
ATOM 739 C CA . GLU A 1 87 ? 1.854 6.035 -3.344 1.00 88.38 87 GLU A CA 1
ATOM 740 C C . GLU A 1 87 ? 0.354 5.791 -3.421 1.00 88.38 87 GLU A C 1
ATOM 742 O O . GLU A 1 87 ? -0.284 6.030 -4.448 1.00 88.38 87 GLU A O 1
ATOM 747 N N . PHE A 1 88 ? -0.222 5.308 -2.328 1.00 90.06 88 PHE A N 1
ATOM 748 C CA . PHE A 1 88 ? -1.663 5.156 -2.192 1.00 90.06 88 PHE A CA 1
ATOM 749 C C . PHE A 1 88 ? -2.076 5.077 -0.735 1.00 90.06 88 PHE A C 1
ATOM 751 O O . PHE A 1 88 ? -1.302 4.672 0.128 1.00 90.06 88 PHE A O 1
ATOM 758 N N . ALA A 1 89 ? -3.334 5.424 -0.484 1.00 91.00 89 ALA A N 1
ATOM 759 C CA . ALA A 1 89 ? -3.923 5.375 0.840 1.00 91.00 89 ALA A CA 1
ATOM 760 C C . ALA A 1 89 ? -5.103 4.402 0.866 1.00 91.00 89 ALA A C 1
ATOM 762 O O . ALA A 1 89 ? -5.967 4.419 -0.016 1.00 91.00 89 ALA A O 1
ATOM 763 N N . PHE A 1 90 ? -5.173 3.567 1.900 1.00 90.81 90 PHE A N 1
ATOM 764 C CA . PHE A 1 90 ? -6.338 2.724 2.137 1.00 90.81 90 PHE A CA 1
ATOM 765 C C . PHE A 1 90 ? -7.518 3.568 2.644 1.00 90.81 90 PHE A C 1
ATOM 767 O O . PHE A 1 90 ? -7.410 4.224 3.683 1.00 90.81 90 PHE A O 1
ATOM 774 N N . PRO A 1 91 ? -8.683 3.545 1.975 1.00 87.56 91 PRO A N 1
ATOM 775 C CA . PRO A 1 91 ? -9.850 4.260 2.466 1.00 87.56 91 PRO A CA 1
ATOM 776 C C . PRO A 1 91 ? -10.472 3.519 3.657 1.00 87.56 91 PRO A C 1
ATOM 778 O O . PRO A 1 91 ? -10.401 2.295 3.749 1.00 87.56 91 PRO A O 1
ATOM 781 N N . LYS A 1 92 ? -11.177 4.251 4.531 1.00 87.25 92 LYS A N 1
ATOM 782 C CA . LYS A 1 92 ? -12.016 3.682 5.610 1.00 87.25 92 LYS A CA 1
ATOM 783 C C . LYS A 1 92 ? -11.251 2.823 6.634 1.00 87.25 92 LYS A C 1
ATOM 785 O O . LYS A 1 92 ? -11.812 1.873 7.176 1.00 87.25 92 LYS A O 1
ATOM 790 N N . VAL A 1 93 ? -9.985 3.141 6.904 1.00 91.25 93 VAL A N 1
ATOM 791 C CA . VAL A 1 93 ? -9.200 2.429 7.923 1.00 91.25 93 VAL A CA 1
ATOM 792 C C . VAL A 1 93 ? -9.831 2.595 9.303 1.00 91.25 93 VAL A C 1
ATOM 794 O O . VAL A 1 93 ? -10.152 3.703 9.732 1.00 91.25 93 VAL A O 1
ATOM 797 N N . GLU A 1 94 ? -9.993 1.474 10.002 1.00 93.81 94 GLU A N 1
ATOM 798 C CA . GLU A 1 94 ? -10.515 1.418 11.363 1.00 93.81 94 GLU A CA 1
ATOM 799 C C . GLU A 1 94 ? -9.775 0.375 12.213 1.00 93.81 94 GLU A C 1
ATOM 801 O O . GLU A 1 94 ? -8.998 -0.444 11.713 1.00 93.81 94 GLU A O 1
ATOM 806 N N . GLU A 1 95 ? -9.996 0.408 13.526 1.00 94.38 95 GLU A N 1
ATOM 807 C CA . GLU A 1 95 ? -9.386 -0.550 14.448 1.00 94.38 95 GLU A CA 1
ATOM 808 C C . GLU A 1 95 ? -9.885 -1.968 14.146 1.00 94.38 95 GLU A C 1
ATOM 810 O O . GLU A 1 95 ? -11.081 -2.239 14.090 1.00 94.38 95 GLU A O 1
ATOM 815 N N . GLY A 1 96 ? -8.950 -2.890 13.936 1.00 92.19 96 GLY A N 1
ATOM 816 C CA . GLY A 1 96 ? -9.236 -4.244 13.485 1.00 92.19 96 GLY A CA 1
ATOM 817 C C . GLY A 1 96 ? -9.295 -4.399 11.963 1.00 92.19 96 GLY A C 1
ATOM 818 O O . GLY A 1 96 ? -9.535 -5.517 11.506 1.00 92.19 96 GLY A O 1
ATOM 819 N N . ALA A 1 97 ? -9.062 -3.359 11.163 1.00 94.69 97 ALA A N 1
ATOM 820 C CA . ALA A 1 97 ? -8.923 -3.520 9.719 1.00 94.69 97 ALA A CA 1
ATOM 821 C C . ALA A 1 97 ? -7.655 -4.317 9.355 1.00 94.69 97 ALA A C 1
ATOM 823 O O . ALA A 1 97 ? -6.654 -4.321 10.078 1.00 94.69 97 ALA A O 1
ATOM 824 N N . VAL A 1 98 ? -7.717 -5.022 8.229 1.00 94.81 98 VAL A N 1
ATOM 825 C CA . VAL A 1 98 ? -6.590 -5.703 7.588 1.00 94.81 98 VAL A CA 1
ATOM 826 C C . VAL A 1 98 ? -6.308 -4.986 6.275 1.00 94.81 98 VAL A C 1
ATOM 828 O O . VAL A 1 98 ? -7.197 -4.902 5.434 1.00 94.81 98 VAL A O 1
ATOM 831 N N . LEU A 1 99 ? -5.089 -4.495 6.103 1.00 94.00 99 LEU A N 1
ATOM 832 C CA . LEU A 1 99 ? -4.597 -3.900 4.868 1.00 94.00 99 LEU A CA 1
ATOM 833 C C . LEU A 1 99 ? -3.768 -4.948 4.133 1.00 94.00 99 LEU A C 1
ATOM 835 O O . LEU A 1 99 ? -2.897 -5.572 4.738 1.00 94.00 99 LEU A O 1
ATOM 839 N N . GLU A 1 100 ? -4.044 -5.167 2.859 1.00 93.69 100 GLU A N 1
ATOM 840 C CA . GLU A 1 100 ? -3.358 -6.151 2.026 1.00 93.69 100 GLU A CA 1
ATOM 841 C C . GLU A 1 100 ? -2.976 -5.487 0.714 1.00 93.69 100 GLU A C 1
ATOM 843 O O . GLU A 1 100 ? -3.804 -4.824 0.093 1.00 93.69 100 GLU A O 1
ATOM 848 N N . TYR A 1 101 ? -1.729 -5.640 0.285 1.00 92.69 101 TYR A N 1
ATOM 849 C CA . TYR A 1 101 ? -1.318 -5.199 -1.038 1.00 92.69 101 TYR A CA 1
ATOM 850 C C . TYR A 1 101 ? -0.197 -6.060 -1.599 1.00 92.69 101 TYR A C 1
ATOM 852 O O . TYR A 1 101 ? 0.592 -6.647 -0.857 1.00 92.69 101 TYR A O 1
ATOM 860 N N . SER A 1 102 ? -0.137 -6.124 -2.923 1.00 90.75 102 SER A N 1
ATOM 861 C CA . SER A 1 102 ? 0.872 -6.866 -3.660 1.00 90.75 102 SER A CA 1
ATOM 862 C C . SER A 1 102 ? 1.362 -6.092 -4.863 1.00 90.75 102 SER A C 1
ATOM 864 O O . SER A 1 102 ? 0.571 -5.402 -5.502 1.00 90.75 102 SER A O 1
ATOM 866 N N . TYR A 1 103 ? 2.634 -6.243 -5.201 1.00 88.81 103 TYR A N 1
ATOM 867 C CA . TYR A 1 103 ? 3.231 -5.627 -6.379 1.00 88.81 103 TYR A CA 1
ATOM 868 C C . TYR A 1 103 ? 4.450 -6.415 -6.849 1.00 88.81 103 TYR A C 1
ATOM 870 O O . TYR A 1 103 ? 5.015 -7.221 -6.108 1.00 88.81 103 TYR A O 1
ATOM 878 N N . ARG A 1 104 ? 4.865 -6.155 -8.086 1.00 84.94 104 ARG A N 1
ATOM 879 C CA . ARG A 1 104 ? 6.091 -6.691 -8.675 1.00 84.94 104 ARG A CA 1
ATOM 880 C C . ARG A 1 104 ? 6.988 -5.536 -9.070 1.00 84.94 104 ARG A C 1
ATOM 882 O O . ARG A 1 104 ? 6.501 -4.528 -9.577 1.00 84.94 104 ARG A O 1
ATOM 889 N N . LEU A 1 105 ? 8.283 -5.692 -8.836 1.00 81.75 105 LEU A N 1
ATOM 890 C CA . LEU A 1 105 ? 9.293 -4.805 -9.394 1.00 81.75 105 LEU A CA 1
ATOM 891 C C . LEU A 1 105 ? 9.8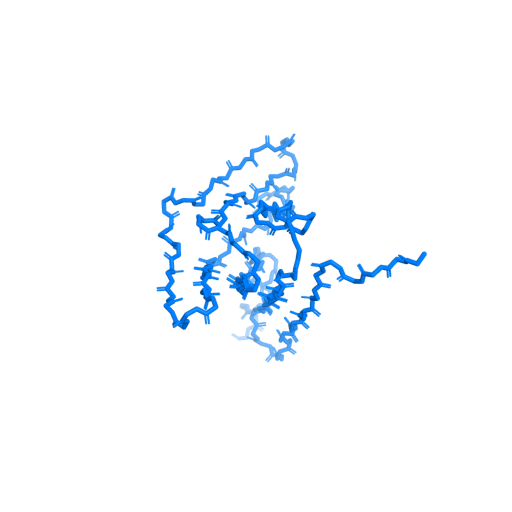00 -5.468 -10.669 1.00 81.75 105 LEU A C 1
ATOM 893 O O . LEU A 1 105 ? 10.410 -6.533 -10.619 1.00 81.75 105 LEU A O 1
ATOM 897 N N . VAL A 1 106 ? 9.471 -4.882 -11.814 1.00 75.25 106 VAL A N 1
ATOM 898 C CA . VAL A 1 106 ? 9.911 -5.370 -13.122 1.00 75.25 106 VAL A CA 1
ATOM 899 C C . VAL A 1 106 ? 11.081 -4.519 -13.556 1.00 75.25 106 VAL A C 1
ATOM 901 O O . VAL A 1 106 ? 10.980 -3.300 -13.499 1.00 75.25 106 VAL A O 1
ATOM 904 N N . SER A 1 107 ? 12.164 -5.154 -13.998 1.00 71.31 107 SER A N 1
ATOM 905 C CA . SER A 1 107 ? 13.328 -4.460 -14.526 1.00 71.31 107 SER A CA 1
ATOM 906 C C . SER A 1 107 ? 13.664 -4.915 -15.934 1.00 71.31 107 SER A C 1
ATOM 908 O O . SER A 1 107 ? 13.611 -6.115 -16.211 1.00 71.31 107 SER A O 1
ATOM 910 N N . ASP A 1 108 ? 14.074 -3.983 -16.794 1.00 65.06 108 ASP A N 1
ATOM 911 C CA . ASP A 1 108 ? 14.507 -4.294 -18.160 1.00 65.06 108 ASP A CA 1
ATOM 912 C C . ASP A 1 108 ? 15.678 -5.298 -18.168 1.00 65.06 108 ASP A C 1
ATOM 914 O O . ASP A 1 108 ? 15.670 -6.244 -18.958 1.00 65.06 108 ASP A O 1
ATOM 918 N N . TYR A 1 109 ? 16.604 -5.223 -17.199 1.00 59.28 109 TYR A N 1
ATOM 919 C CA . TYR A 1 109 ? 17.685 -6.213 -17.053 1.00 59.28 109 TYR A CA 1
ATOM 920 C C . TYR A 1 109 ? 17.176 -7.623 -16.705 1.00 59.28 109 TYR A C 1
ATOM 922 O O . TYR A 1 109 ? 17.789 -8.617 -17.098 1.00 59.28 109 TYR A O 1
ATOM 930 N N . MET A 1 110 ? 16.053 -7.744 -15.983 1.00 56.81 110 MET A N 1
ATOM 931 C CA . MET A 1 110 ? 15.447 -9.049 -15.679 1.00 56.81 110 MET A CA 1
ATOM 932 C C . MET A 1 110 ? 14.769 -9.666 -16.910 1.00 56.81 110 MET A C 1
ATOM 934 O O . MET A 1 110 ? 14.729 -10.890 -17.038 1.00 56.81 110 MET A O 1
ATOM 938 N N . ILE A 1 111 ? 14.256 -8.843 -17.830 1.00 55.41 111 ILE A N 1
ATOM 939 C CA . ILE A 1 111 ? 13.678 -9.313 -19.097 1.00 55.41 111 ILE A CA 1
ATOM 940 C C . ILE A 1 111 ? 14.793 -9.747 -20.055 1.00 55.41 111 ILE A C 1
ATOM 942 O O . ILE A 1 111 ? 14.701 -10.827 -20.637 1.00 55.41 111 ILE A O 1
ATOM 946 N N . GLU A 1 112 ? 15.872 -8.967 -20.177 1.00 53.09 112 GLU A N 1
ATOM 947 C CA . GLU A 1 112 ? 17.028 -9.322 -21.013 1.00 53.09 112 GLU A CA 1
ATOM 948 C C . GLU A 1 112 ? 17.675 -10.645 -20.582 1.00 53.09 112 GLU A C 1
ATOM 950 O O . GLU A 1 112 ? 18.023 -11.469 -21.430 1.00 53.09 112 GLU A O 1
ATOM 955 N N . LEU A 1 113 ? 17.749 -10.912 -19.271 1.00 52.84 113 LEU A N 1
ATOM 956 C CA . LEU A 1 113 ? 18.231 -12.190 -18.745 1.00 52.84 113 LEU A CA 1
ATOM 957 C C . LEU A 1 113 ? 17.323 -13.393 -19.076 1.00 52.84 113 LEU A C 1
ATOM 959 O O . LEU A 1 113 ? 17.769 -14.526 -18.927 1.00 52.84 113 LEU A O 1
ATOM 963 N N . ASN A 1 114 ? 16.088 -13.183 -19.536 1.00 50.44 114 ASN A N 1
ATOM 964 C CA . ASN A 1 114 ? 15.179 -14.254 -19.961 1.00 50.44 114 ASN A CA 1
ATOM 965 C C . ASN A 1 114 ? 15.148 -14.460 -21.491 1.00 50.44 114 ASN A C 1
ATOM 967 O O . ASN A 1 114 ? 14.483 -15.382 -21.961 1.00 50.44 114 ASN A O 1
ATOM 971 N N . LEU A 1 115 ? 15.851 -13.632 -22.278 1.00 44.47 115 LEU A N 1
ATOM 972 C CA . LEU A 1 115 ? 15.802 -13.653 -23.750 1.00 44.47 115 LEU A CA 1
ATOM 973 C C . LEU A 1 115 ? 16.958 -14.416 -24.433 1.00 44.47 115 LEU A C 1
ATOM 975 O O . LEU A 1 115 ? 17.002 -14.462 -25.660 1.00 44.47 115 LEU A O 1
ATOM 979 N N . TRP A 1 116 ? 17.880 -15.035 -23.687 1.00 45.91 116 TRP A N 1
ATOM 980 C CA . TRP A 1 116 ? 18.998 -15.822 -24.244 1.00 45.91 116 TRP A CA 1
ATOM 981 C C . TRP A 1 116 ? 18.780 -17.341 -24.159 1.00 45.91 116 TRP A C 1
ATOM 983 O O . TRP A 1 116 ? 19.601 -18.064 -23.593 1.00 45.91 116 TRP A O 1
ATOM 993 N N . TYR A 1 117 ? 17.702 -17.840 -24.775 1.00 38.22 117 TYR A N 1
ATOM 994 C CA . TYR A 1 117 ? 17.539 -19.273 -25.058 1.00 38.22 117 TYR A CA 1
ATOM 995 C C . TYR A 1 117 ? 17.121 -19.534 -26.505 1.00 38.22 117 TYR A C 1
ATOM 997 O O . TYR A 1 117 ? 16.218 -18.820 -26.996 1.00 38.22 117 TYR A O 1
#

Foldseek 3Di:
DPDDQKDKDWDWDDDVPDFIKIKIKMWGADPVCQVVQKDKAKDFCPVDFKDKPPKWKKKADPVRDMDIDDPVQFDFACPDPGIIITIHGDPPDDRGMMIIIMIGIDGPVSVVVVPDD

pLDDT: mean 77.48, std 15.02, range [37.22, 95.88]